Protein AF-A0A1I1R1V5-F1 (afdb_monomer_lite)

Organism: NCBI:txid910347

Foldseek 3Di:
DALAEEEAEDEDPVLRVVLVVVLCVVCPPPPSYHYDPDPVVLLVCLLVVVHFYWYWYTYPAKTWRQRFGQPNPGTPRDPIDIDHSVCSSVVVVVSSVVVSVVVPD

Structure (mmCIF, N/CA/C/O backbone):
data_AF-A0A1I1R1V5-F1
#
_entry.id   AF-A0A1I1R1V5-F1
#
loop_
_atom_site.group_PDB
_atom_site.id
_atom_site.type_symbol
_atom_site.label_atom_id
_atom_site.label_alt_id
_atom_site.label_comp_id
_atom_site.label_asym_id
_atom_site.label_entity_id
_atom_site.label_seq_id
_atom_site.pdbx_PDB_ins_code
_atom_site.Cartn_x
_atom_site.Cartn_y
_atom_site.Cartn_z
_atom_site.occupancy
_atom_site.B_iso_or_equiv
_atom_site.auth_seq_id
_atom_site.auth_comp_id
_atom_site.auth_asym_id
_atom_site.auth_atom_id
_atom_site.pdbx_PDB_model_num
ATOM 1 N N . MET A 1 1 ? -9.044 -2.941 16.230 1.00 56.28 1 MET A N 1
ATOM 2 C CA . MET A 1 1 ? -8.156 -2.563 15.111 1.00 56.28 1 MET A CA 1
ATOM 3 C C . MET A 1 1 ? -9.034 -2.499 13.871 1.00 56.28 1 MET A C 1
ATOM 5 O O . MET A 1 1 ? -9.902 -3.351 13.765 1.00 56.28 1 MET A O 1
ATOM 9 N N . SER A 1 2 ? -8.930 -1.465 13.037 1.00 61.41 2 SER A N 1
ATOM 10 C CA . SER A 1 2 ? -9.795 -1.328 11.854 1.00 61.41 2 SER A CA 1
ATOM 11 C C . SER A 1 2 ? -9.517 -2.441 10.839 1.00 61.41 2 SER A C 1
ATOM 13 O O . SER A 1 2 ? -8.352 -2.731 10.574 1.00 61.41 2 SER A O 1
ATOM 15 N N . ASP A 1 3 ? -10.564 -3.006 10.229 1.00 78.81 3 ASP A N 1
ATOM 16 C CA . ASP A 1 3 ? -10.439 -3.977 9.125 1.00 78.81 3 ASP A CA 1
ATOM 17 C C . ASP A 1 3 ? -9.894 -3.333 7.838 1.00 78.81 3 ASP A C 1
ATOM 19 O O . ASP A 1 3 ? -9.608 -4.013 6.852 1.00 78.81 3 ASP A O 1
ATOM 23 N N . ARG A 1 4 ? -9.750 -2.001 7.821 1.00 87.44 4 ARG A N 1
ATOM 24 C CA . ARG A 1 4 ? -9.223 -1.268 6.673 1.00 87.44 4 ARG A CA 1
ATOM 25 C C . ARG A 1 4 ? -7.704 -1.309 6.633 1.00 87.44 4 ARG A C 1
ATOM 27 O O . ARG A 1 4 ? -7.025 -1.007 7.613 1.00 87.44 4 ARG A O 1
ATOM 34 N N . THR A 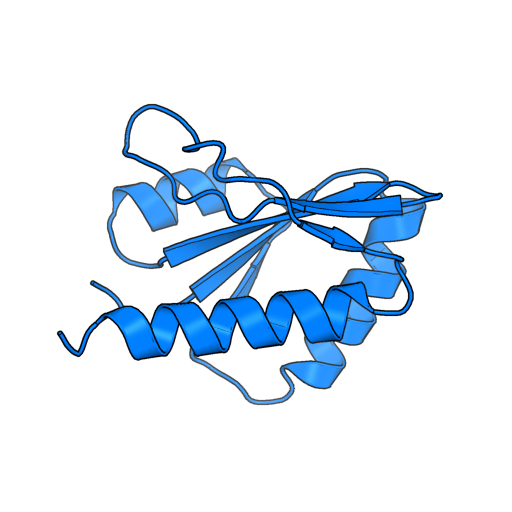1 5 ? -7.178 -1.577 5.448 1.00 88.88 5 THR A N 1
ATOM 35 C CA . THR A 1 5 ? -5.752 -1.529 5.142 1.00 88.88 5 THR A CA 1
ATOM 36 C C . THR A 1 5 ? -5.454 -0.386 4.175 1.00 88.88 5 THR A C 1
ATOM 38 O O . THR A 1 5 ? -6.168 -0.174 3.198 1.00 88.88 5 THR A O 1
ATOM 41 N N . LEU A 1 6 ? -4.385 0.360 4.426 1.00 90.38 6 LEU A N 1
ATOM 42 C CA . LEU A 1 6 ? -3.870 1.386 3.528 1.00 90.38 6 LEU A CA 1
ATOM 43 C C . LEU A 1 6 ? -2.484 0.975 3.030 1.00 90.38 6 LEU A C 1
ATOM 45 O O . LEU A 1 6 ? -1.539 0.866 3.810 1.00 90.38 6 LEU A O 1
ATOM 49 N N . LEU A 1 7 ? -2.354 0.786 1.721 1.00 91.19 7 LEU A N 1
ATOM 50 C CA . LEU A 1 7 ? -1.064 0.591 1.071 1.00 91.19 7 LEU A CA 1
ATOM 51 C C . LEU A 1 7 ? -0.416 1.956 0.821 1.00 91.19 7 LEU A C 1
ATOM 53 O O . LEU A 1 7 ? -0.944 2.772 0.064 1.00 91.19 7 LEU A O 1
ATOM 57 N N . TYR A 1 8 ? 0.732 2.206 1.441 1.00 92.19 8 TYR A N 1
ATOM 58 C CA . TYR A 1 8 ? 1.568 3.373 1.180 1.00 92.19 8 TYR A CA 1
ATOM 59 C C . TYR A 1 8 ? 2.685 2.998 0.201 1.00 92.19 8 TYR A C 1
ATOM 61 O O . TYR A 1 8 ? 3.665 2.363 0.586 1.00 92.19 8 TYR A O 1
ATOM 69 N N . LEU A 1 9 ? 2.541 3.390 -1.064 1.00 91.25 9 LEU A N 1
ATOM 70 C CA . LEU A 1 9 ? 3.536 3.157 -2.107 1.00 91.25 9 LEU A CA 1
ATOM 71 C C . LEU A 1 9 ? 4.568 4.290 -2.106 1.00 91.25 9 LEU A C 1
ATOM 73 O O . LEU A 1 9 ? 4.212 5.465 -2.110 1.00 91.25 9 LEU A O 1
ATOM 77 N N . THR A 1 10 ? 5.848 3.939 -2.125 1.00 90.38 10 THR A N 1
ATOM 78 C CA . THR A 1 10 ? 6.971 4.884 -2.116 1.00 90.38 10 THR A CA 1
ATOM 79 C C . THR A 1 10 ? 8.135 4.336 -2.938 1.00 90.38 10 THR A C 1
ATOM 81 O O . THR A 1 10 ? 8.187 3.138 -3.206 1.00 90.38 10 THR A O 1
ATOM 84 N N . GLY A 1 11 ? 9.082 5.188 -3.325 1.00 86.69 11 GLY A N 1
ATOM 85 C CA . GLY A 1 11 ? 10.264 4.800 -4.094 1.00 86.69 11 GLY A CA 1
ATOM 86 C C . GLY A 1 11 ? 10.365 5.550 -5.417 1.00 86.69 11 GLY A C 1
ATOM 87 O O . GLY A 1 11 ? 10.030 6.728 -5.486 1.00 86.69 11 GLY A O 1
ATOM 88 N N . ASP A 1 12 ? 10.864 4.877 -6.451 1.00 86.12 12 ASP A N 1
ATOM 89 C CA . ASP A 1 12 ? 11.081 5.470 -7.770 1.00 86.12 12 ASP A CA 1
ATOM 90 C C . ASP A 1 12 ? 9.762 5.611 -8.546 1.00 86.12 12 ASP A C 1
ATOM 92 O O . ASP A 1 12 ? 9.123 4.610 -8.878 1.00 86.12 12 ASP A O 1
ATOM 96 N N . ASP A 1 13 ? 9.393 6.845 -8.900 1.00 85.06 13 ASP A N 1
ATOM 97 C CA . ASP A 1 13 ? 8.157 7.172 -9.624 1.00 85.06 13 ASP A CA 1
ATOM 98 C C . ASP A 1 13 ? 7.964 6.361 -10.916 1.00 85.06 13 ASP A C 1
ATOM 100 O O . ASP A 1 13 ? 6.845 5.953 -11.243 1.00 85.06 13 ASP A O 1
ATOM 104 N N . SER A 1 14 ? 9.047 6.080 -11.649 1.00 84.75 14 SER A N 1
ATOM 105 C CA . SER A 1 14 ? 8.986 5.320 -12.905 1.00 84.75 14 SER A CA 1
ATOM 106 C C . SER A 1 14 ? 8.640 3.844 -12.687 1.00 84.75 14 SER A C 1
ATOM 108 O O . SER A 1 14 ? 8.006 3.227 -13.545 1.00 84.75 14 SER A O 1
ATOM 110 N N . ALA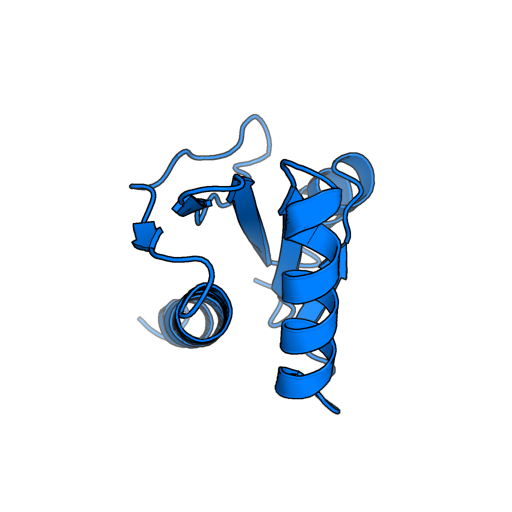 A 1 15 ? 8.996 3.290 -11.526 1.00 82.12 15 ALA A N 1
ATOM 111 C CA . ALA A 1 15 ? 8.655 1.928 -11.125 1.00 82.12 15 ALA A CA 1
ATOM 112 C C . ALA A 1 15 ? 7.323 1.862 -10.355 1.00 82.12 15 ALA A C 1
ATOM 114 O O . ALA A 1 15 ? 6.621 0.848 -10.413 1.00 82.12 15 ALA A O 1
ATOM 115 N N . LEU A 1 16 ? 6.939 2.951 -9.683 1.00 87.56 16 LEU A N 1
ATOM 116 C CA . LEU A 1 16 ? 5.718 3.050 -8.889 1.00 87.56 16 LEU A CA 1
ATOM 117 C C . LEU A 1 16 ? 4.465 2.967 -9.764 1.00 87.56 16 LEU A C 1
ATOM 119 O O . LEU A 1 16 ? 3.554 2.204 -9.446 1.00 87.56 16 LEU A O 1
ATOM 123 N N . TRP A 1 17 ? 4.414 3.688 -10.887 1.00 87.75 17 TRP A N 1
ATOM 124 C CA . TRP A 1 17 ? 3.220 3.731 -11.743 1.00 87.75 17 TRP A CA 1
ATOM 125 C C . TRP A 1 17 ? 2.770 2.365 -12.296 1.00 87.75 17 TRP A C 1
ATOM 127 O O . TRP A 1 17 ? 1.572 2.061 -12.219 1.00 87.75 17 TRP A O 1
ATOM 137 N N . PRO A 1 18 ? 3.668 1.509 -12.826 1.00 87.62 18 PRO A N 1
ATOM 138 C CA . PRO A 1 18 ? 3.310 0.147 -13.216 1.00 87.62 18 PRO A CA 1
ATOM 139 C C . PRO A 1 18 ? 2.738 -0.683 -12.061 1.00 87.62 18 PRO A C 1
ATOM 141 O O . PRO A 1 18 ? 1.730 -1.370 -12.236 1.00 87.62 18 PRO A O 1
ATOM 144 N N . VAL A 1 19 ? 3.348 -0.606 -10.875 1.00 86.94 19 VAL A N 1
ATOM 145 C CA . VAL A 1 19 ? 2.901 -1.351 -9.688 1.00 86.94 19 VAL A CA 1
ATOM 146 C C . VAL A 1 19 ? 1.553 -0.836 -9.193 1.00 86.94 19 VAL A C 1
ATOM 148 O O . VAL A 1 19 ? 0.658 -1.641 -8.946 1.00 86.94 19 VAL A O 1
ATOM 151 N N . TRP A 1 20 ? 1.368 0.486 -9.141 1.00 90.69 20 TRP A N 1
ATOM 152 C CA . TRP A 1 20 ? 0.098 1.128 -8.805 1.00 90.69 20 TRP A CA 1
ATOM 153 C C . TRP A 1 20 ? -1.025 0.606 -9.695 1.00 90.69 20 TRP A C 1
ATOM 155 O O . TRP A 1 20 ? -2.030 0.113 -9.194 1.00 90.69 20 TRP A O 1
ATOM 165 N N . ARG A 1 21 ? -0.841 0.636 -11.022 1.00 91.44 21 ARG A N 1
ATOM 166 C CA . ARG A 1 21 ? -1.864 0.176 -11.974 1.00 91.44 21 ARG A CA 1
ATOM 167 C C . ARG A 1 21 ? -2.217 -1.298 -11.769 1.00 91.44 21 ARG A C 1
ATOM 169 O O . ARG A 1 21 ? -3.396 -1.658 -11.815 1.00 91.44 21 ARG A O 1
ATOM 176 N N . ARG A 1 22 ? -1.214 -2.150 -11.539 1.00 90.50 22 ARG A N 1
ATOM 177 C CA . ARG A 1 22 ? -1.433 -3.579 -11.279 1.00 90.50 22 ARG A CA 1
ATOM 178 C C . ARG A 1 22 ? -2.168 -3.805 -9.958 1.00 90.50 22 ARG A C 1
ATOM 180 O O . ARG A 1 22 ? -3.098 -4.601 -9.940 1.00 90.50 22 ARG A O 1
ATOM 187 N N . LEU A 1 23 ? -1.823 -3.072 -8.898 1.00 89.94 23 LEU A N 1
ATOM 188 C CA . LEU A 1 23 ? -2.539 -3.123 -7.621 1.00 89.94 23 LEU A CA 1
ATOM 189 C C . LEU A 1 23 ? -3.978 -2.628 -7.757 1.00 89.94 23 LEU A C 1
ATOM 191 O O . LEU A 1 23 ? -4.878 -3.319 -7.306 1.00 89.94 23 LEU A O 1
ATOM 195 N N . THR A 1 24 ? -4.232 -1.499 -8.428 1.00 91.31 24 THR A N 1
ATOM 196 C CA . THR A 1 24 ? -5.606 -1.027 -8.677 1.00 91.31 24 THR A CA 1
ATOM 197 C C . THR A 1 24 ? -6.429 -2.087 -9.406 1.00 91.31 24 THR A C 1
ATOM 199 O O . THR A 1 24 ? -7.572 -2.342 -9.041 1.00 91.31 24 THR A O 1
ATOM 202 N N . THR A 1 25 ? -5.833 -2.738 -10.409 1.00 92.12 25 THR A N 1
ATOM 203 C CA . THR A 1 25 ? -6.491 -3.813 -11.165 1.00 92.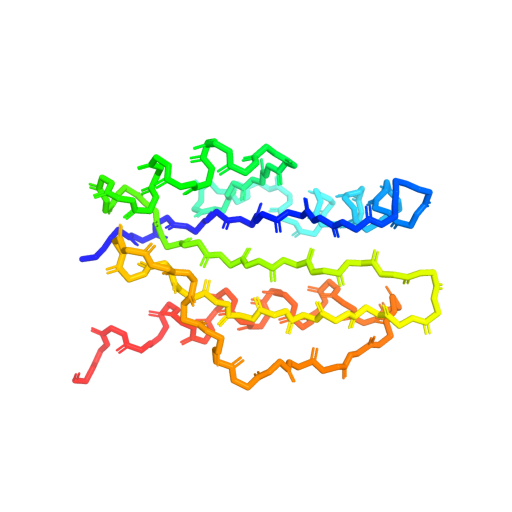12 25 THR A CA 1
ATOM 204 C C . THR A 1 25 ? -6.791 -5.017 -10.272 1.00 92.12 25 THR A C 1
ATOM 206 O O . THR A 1 25 ? -7.905 -5.530 -10.301 1.00 92.12 25 THR A O 1
ATOM 209 N N . ALA A 1 26 ? -5.821 -5.451 -9.465 1.00 89.31 26 ALA A N 1
ATOM 210 C CA . ALA A 1 26 ? -5.960 -6.620 -8.601 1.00 89.31 26 ALA A CA 1
ATOM 211 C C . ALA A 1 26 ? -6.916 -6.385 -7.419 1.00 89.31 26 ALA A C 1
ATOM 213 O O . ALA A 1 26 ? -7.652 -7.286 -7.030 1.00 89.31 26 ALA A O 1
ATOM 214 N N . LEU A 1 27 ? -6.935 -5.170 -6.865 1.00 88.38 27 LEU A N 1
ATOM 215 C CA . LEU A 1 27 ? -7.872 -4.782 -5.812 1.00 88.38 27 LEU A CA 1
ATOM 216 C C . LEU A 1 27 ? -9.302 -4.668 -6.345 1.00 88.38 27 LEU A C 1
ATOM 218 O O . LEU A 1 27 ? -10.244 -4.966 -5.613 1.00 88.38 27 LEU A O 1
ATOM 222 N N . GLY A 1 28 ? -9.477 -4.276 -7.610 1.00 88.81 28 GLY A N 1
ATOM 223 C CA . GLY A 1 28 ? -10.774 -4.252 -8.279 1.00 88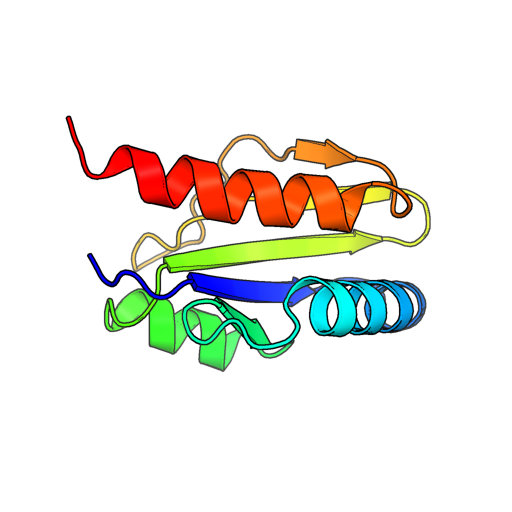.81 28 GLY A CA 1
ATOM 224 C C . GLY A 1 28 ? -11.824 -3.474 -7.481 1.00 88.81 28 GLY A C 1
ATOM 225 O O . GLY A 1 28 ? -11.748 -2.255 -7.355 1.00 88.81 28 GLY A O 1
ATOM 226 N N . THR A 1 29 ? -12.816 -4.188 -6.939 1.00 86.81 29 THR A N 1
ATOM 227 C CA . THR A 1 29 ? -13.930 -3.616 -6.163 1.00 86.81 29 THR A CA 1
ATOM 228 C C . THR A 1 29 ? -13.747 -3.692 -4.645 1.00 86.81 29 THR A C 1
ATOM 230 O O . THR A 1 29 ? -14.701 -3.413 -3.912 1.00 86.81 29 THR A O 1
ATOM 233 N N . ARG A 1 30 ? -12.569 -4.095 -4.148 1.00 87.81 30 ARG A N 1
ATOM 234 C CA . ARG A 1 30 ? -12.274 -4.134 -2.708 1.00 87.81 30 ARG A CA 1
ATOM 235 C C . ARG A 1 30 ? -12.427 -2.744 -2.094 1.00 87.81 30 ARG A C 1
ATOM 237 O O . ARG A 1 30 ? -11.960 -1.751 -2.642 1.00 87.81 30 ARG A O 1
ATOM 244 N N . ARG A 1 31 ? -13.113 -2.685 -0.951 1.00 86.81 31 ARG A N 1
ATOM 245 C CA . ARG A 1 31 ? -13.391 -1.443 -0.196 1.00 86.81 31 ARG A CA 1
ATOM 246 C C . ARG A 1 31 ? -12.672 -1.388 1.147 1.00 86.81 31 ARG A C 1
ATOM 248 O O . ARG A 1 31 ? -12.692 -0.366 1.824 1.00 86.81 31 ARG A O 1
ATOM 255 N N . ASP A 1 32 ? -12.084 -2.507 1.534 1.00 87.75 32 ASP A N 1
ATOM 256 C CA . ASP A 1 32 ? -11.284 -2.693 2.733 1.00 87.75 32 ASP A CA 1
ATOM 257 C C . ASP A 1 32 ? -9.818 -2.298 2.512 1.00 87.75 32 ASP A C 1
ATOM 259 O O . ASP A 1 32 ? -9.093 -2.103 3.481 1.00 87.75 32 ASP A O 1
ATOM 263 N N . VAL A 1 33 ? -9.385 -2.114 1.259 1.00 90.31 33 VAL A N 1
ATOM 264 C CA . VAL A 1 33 ? -8.022 -1.692 0.919 1.00 90.31 33 VAL A CA 1
ATOM 265 C C . VAL A 1 33 ? -8.038 -0.369 0.162 1.00 90.31 33 VAL A C 1
ATOM 267 O O . VAL A 1 33 ? -8.660 -0.250 -0.891 1.00 90.31 33 VAL A O 1
ATOM 270 N N . SER A 1 34 ? -7.296 0.605 0.676 1.00 92.38 34 SER A N 1
ATOM 271 C CA . SER A 1 34 ? -7.024 1.889 0.026 1.00 92.38 34 SER A CA 1
ATOM 272 C C . SER A 1 34 ? -5.542 2.000 -0.330 1.00 92.38 34 SER A C 1
ATOM 274 O O . SER A 1 34 ? -4.708 1.277 0.216 1.00 92.38 34 SER A O 1
ATOM 276 N N . MET A 1 35 ? -5.187 2.925 -1.223 1.00 93.75 35 MET A N 1
ATOM 277 C CA . MET A 1 35 ? -3.794 3.170 -1.617 1.00 93.75 35 MET A CA 1
ATOM 278 C C . MET A 1 35 ? -3.447 4.657 -1.574 1.00 93.75 35 MET A C 1
ATOM 280 O O . MET A 1 35 ? -4.296 5.504 -1.846 1.00 93.75 35 MET A O 1
ATOM 284 N N . THR A 1 36 ? -2.191 4.978 -1.269 1.00 93.88 36 THR A N 1
ATOM 285 C CA . THR A 1 36 ? -1.660 6.345 -1.313 1.00 93.88 36 THR A CA 1
ATOM 286 C C . THR A 1 36 ? -0.169 6.361 -1.637 1.00 93.88 36 THR A C 1
ATOM 288 O O . THR A 1 36 ? 0.547 5.410 -1.333 1.00 93.88 36 THR A O 1
ATOM 291 N N . THR A 1 37 ? 0.306 7.461 -2.213 1.00 93.94 37 THR A N 1
ATOM 292 C CA . THR A 1 37 ? 1.736 7.807 -2.304 1.00 93.94 37 THR A CA 1
ATOM 293 C C . THR A 1 37 ? 2.133 8.904 -1.312 1.00 93.94 37 THR A C 1
ATOM 295 O O . THR A 1 37 ? 3.300 9.272 -1.214 1.00 93.94 37 THR A O 1
ATOM 298 N N . TYR A 1 38 ? 1.173 9.429 -0.545 1.00 93.19 38 TYR A N 1
ATOM 299 C CA . TYR A 1 38 ? 1.397 10.510 0.407 1.00 93.19 38 TYR A CA 1
ATOM 300 C C . TYR A 1 38 ? 1.668 9.962 1.807 1.00 93.19 38 TYR A C 1
ATOM 302 O O . TYR A 1 38 ? 0.758 9.484 2.491 1.00 93.19 38 TYR A O 1
ATOM 310 N N . GLU A 1 39 ? 2.909 10.115 2.275 1.00 90.50 39 GLU A N 1
ATOM 311 C CA . GLU A 1 39 ? 3.313 9.692 3.621 1.00 90.50 39 GLU A CA 1
ATOM 312 C C . GLU A 1 39 ? 2.463 10.353 4.714 1.00 90.50 39 GLU A C 1
ATOM 314 O O . GLU A 1 39 ? 2.085 9.704 5.689 1.00 90.50 39 GLU A O 1
ATOM 319 N N . HIS A 1 40 ? 2.126 11.637 4.553 1.00 89.94 40 HIS A N 1
ATOM 320 C CA . HIS A 1 40 ? 1.323 12.362 5.537 1.00 89.94 40 HIS A CA 1
ATOM 321 C C . HIS A 1 40 ? -0.033 11.681 5.779 1.00 89.94 40 HIS A C 1
ATOM 323 O O . HIS A 1 40 ? -0.391 11.430 6.929 1.00 89.94 40 HIS A O 1
ATOM 329 N N . CYS A 1 41 ? -0.745 11.305 4.711 1.00 89.44 41 CYS A N 1
ATOM 330 C CA . CYS A 1 41 ? -2.014 10.584 4.809 1.00 89.44 41 CYS A CA 1
ATOM 331 C C . CYS A 1 41 ? -1.833 9.228 5.496 1.00 89.44 41 CYS A C 1
ATOM 333 O O . CYS A 1 41 ? -2.596 8.893 6.396 1.00 89.44 41 CYS A O 1
ATOM 335 N N . ALA A 1 42 ? -0.794 8.476 5.118 1.00 89.00 42 ALA A N 1
ATOM 336 C CA . ALA A 1 42 ? -0.489 7.188 5.730 1.00 89.00 42 ALA A CA 1
ATOM 337 C C . ALA A 1 42 ? -0.250 7.315 7.245 1.00 89.00 42 ALA A C 1
ATOM 339 O O . ALA A 1 42 ? -0.835 6.583 8.041 1.00 89.00 42 ALA A O 1
ATOM 340 N N . ARG A 1 43 ? 0.538 8.310 7.664 1.00 85.81 43 ARG A N 1
ATOM 341 C CA . ARG A 1 43 ? 0.807 8.576 9.083 1.00 85.81 43 ARG A CA 1
ATOM 342 C C . ARG A 1 43 ? -0.446 8.968 9.854 1.00 85.81 43 ARG A C 1
ATOM 344 O O . ARG A 1 43 ? -0.627 8.492 10.970 1.00 85.81 43 ARG A O 1
ATOM 351 N N . VAL A 1 44 ? -1.288 9.834 9.289 1.00 88.62 44 VAL A N 1
ATOM 352 C CA . VAL A 1 44 ? -2.537 10.264 9.936 1.00 88.62 44 VAL A CA 1
ATOM 353 C C . VAL A 1 44 ? -3.475 9.073 10.127 1.00 88.62 44 VAL A C 1
ATOM 355 O O . VAL A 1 44 ? -3.885 8.822 11.256 1.00 88.62 44 VAL A O 1
ATOM 358 N N . MET A 1 45 ? -3.723 8.294 9.069 1.00 87.06 45 MET A N 1
ATOM 359 C CA . MET A 1 45 ? -4.621 7.131 9.100 1.00 87.06 45 MET A CA 1
ATOM 360 C C . MET A 1 45 ? -4.159 6.039 10.070 1.00 87.06 45 MET A C 1
ATOM 362 O O . MET A 1 45 ? -4.982 5.404 10.729 1.00 87.06 45 MET A O 1
ATOM 366 N N . SER A 1 46 ? -2.844 5.827 10.186 1.00 84.25 46 SER A N 1
ATOM 367 C CA . SER A 1 46 ? -2.323 4.867 11.157 1.00 84.25 46 SER A CA 1
ATOM 368 C C . SER A 1 46 ? -2.429 5.379 12.592 1.00 84.25 46 SER A C 1
ATOM 370 O O . SER A 1 46 ? -2.770 4.613 13.487 1.00 84.25 46 SER A O 1
ATOM 372 N N . ARG A 1 47 ? -2.154 6.672 12.832 1.00 83.81 47 ARG A N 1
ATOM 373 C CA . ARG A 1 47 ? -2.248 7.288 14.169 1.00 83.81 47 ARG A CA 1
ATOM 374 C C . ARG A 1 47 ? -3.673 7.339 14.695 1.00 83.81 47 ARG A C 1
ATOM 376 O O . ARG A 1 47 ? -3.861 7.199 15.898 1.00 83.81 47 ARG A O 1
ATOM 383 N N . SER A 1 48 ? -4.652 7.554 13.820 1.00 83.69 48 SER A N 1
ATOM 384 C CA . SER A 1 48 ? -6.065 7.543 14.203 1.00 83.69 48 SER A CA 1
ATOM 385 C C . SER A 1 48 ? -6.608 6.130 14.438 1.00 83.69 48 SER A C 1
ATOM 387 O O . SER A 1 48 ? -7.725 5.987 14.926 1.00 83.69 48 SER A O 1
ATOM 389 N N . GLY A 1 49 ? -5.846 5.081 14.100 1.00 80.56 49 GLY A N 1
ATOM 390 C CA . GLY A 1 49 ? -6.309 3.694 14.165 1.00 80.56 49 GLY A CA 1
ATOM 391 C C . GLY A 1 49 ? -7.371 3.351 13.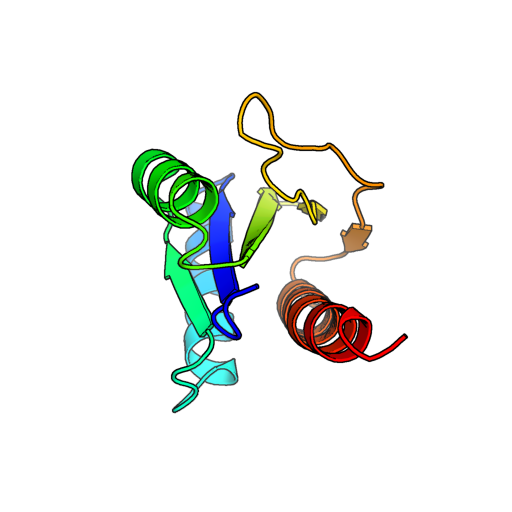113 1.00 80.56 49 GLY A C 1
ATOM 392 O O . GLY A 1 49 ? -7.947 2.263 13.160 1.00 80.56 49 GLY A O 1
ATOM 393 N N . GLU A 1 50 ? -7.631 4.255 12.162 1.00 84.88 50 GLU A N 1
ATOM 394 C CA . GLU A 1 50 ? -8.629 4.080 11.103 1.00 84.88 50 GLU A CA 1
ATOM 395 C C . GLU A 1 50 ? -8.195 3.074 10.039 1.00 84.88 50 GLU A C 1
ATOM 397 O O . GLU A 1 50 ? -9.053 2.483 9.376 1.00 84.88 50 GLU A O 1
ATOM 402 N N . ALA A 1 51 ? -6.887 2.875 9.866 1.00 86.19 51 ALA A N 1
ATOM 403 C CA . ALA A 1 51 ? -6.349 1.864 8.971 1.00 86.19 51 ALA A CA 1
ATOM 404 C C . ALA A 1 51 ? -5.025 1.285 9.475 1.00 86.19 51 ALA A C 1
ATOM 406 O O . ALA A 1 51 ? -4.166 2.002 9.992 1.00 86.19 51 ALA A O 1
ATOM 407 N N . ARG A 1 52 ? -4.825 -0.008 9.218 1.00 83.50 52 ARG A N 1
ATOM 408 C CA . ARG A 1 52 ? -3.502 -0.634 9.236 1.00 83.50 52 ARG A CA 1
ATOM 409 C C . ARG A 1 52 ? -2.731 -0.169 8.005 1.00 83.50 52 ARG A C 1
ATOM 411 O O . ARG A 1 52 ? -3.224 -0.306 6.888 1.00 83.50 52 ARG A O 1
ATOM 418 N N . VAL A 1 53 ? -1.525 0.360 8.179 1.00 84.62 53 VAL A N 1
ATOM 419 C CA . VAL A 1 53 ? -0.703 0.808 7.046 1.00 84.62 53 VAL A CA 1
ATOM 420 C C . VAL A 1 53 ? 0.343 -0.237 6.689 1.00 84.62 53 VAL A C 1
ATOM 422 O O . VAL A 1 53 ? 1.029 -0.750 7.566 1.00 84.62 53 VAL A O 1
ATOM 425 N N . ILE A 1 54 ? 0.482 -0.520 5.395 1.00 84.50 54 ILE A N 1
ATOM 426 C CA . ILE A 1 54 ? 1.554 -1.346 4.833 1.00 84.50 54 ILE A CA 1
ATOM 427 C C . ILE A 1 54 ? 2.354 -0.472 3.875 1.00 84.50 54 ILE A C 1
ATOM 429 O O . ILE A 1 54 ? 1.799 0.081 2.925 1.00 84.50 54 ILE A O 1
ATOM 433 N N . ARG A 1 55 ? 3.662 -0.355 4.097 1.00 86.50 55 ARG A N 1
ATOM 434 C CA . ARG A 1 55 ? 4.552 0.405 3.219 1.00 86.50 55 ARG A CA 1
ATOM 435 C C . ARG A 1 55 ? 5.103 -0.488 2.098 1.00 86.50 55 ARG A C 1
ATOM 437 O O . ARG A 1 55 ? 5.576 -1.594 2.313 1.00 86.50 55 ARG A O 1
ATOM 444 N N . LEU A 1 56 ? 5.077 -0.006 0.865 1.00 85.94 56 LEU A N 1
ATOM 445 C CA . LEU A 1 56 ? 5.614 -0.707 -0.301 1.00 85.94 56 LEU A CA 1
ATOM 446 C C . LEU A 1 56 ? 6.711 0.160 -0.916 1.00 85.94 56 LEU A C 1
ATOM 448 O O . LEU A 1 56 ? 6.413 1.183 -1.528 1.00 85.94 56 LEU A O 1
ATOM 452 N N . GLY A 1 57 ? 7.974 -0.224 -0.714 1.00 86.38 57 GLY A N 1
ATOM 453 C CA . GLY A 1 57 ? 9.136 0.441 -1.299 1.00 86.38 57 GLY A CA 1
ATOM 454 C C . GLY A 1 57 ? 9.470 -0.147 -2.668 1.00 86.38 57 GLY A C 1
ATOM 455 O O . GLY A 1 57 ? 9.816 -1.319 -2.787 1.00 86.38 57 GLY A O 1
ATOM 456 N N . ILE A 1 58 ? 9.366 0.651 -3.722 1.00 83.75 58 ILE A N 1
ATOM 457 C CA . ILE A 1 58 ? 9.520 0.185 -5.099 1.00 83.75 58 ILE A CA 1
ATOM 458 C C . ILE A 1 58 ? 10.770 0.826 -5.697 1.00 83.75 58 ILE A C 1
ATOM 460 O O . ILE A 1 58 ? 10.803 2.026 -5.956 1.00 83.75 58 ILE A O 1
ATOM 464 N N . GLU A 1 59 ? 11.800 0.020 -5.941 1.00 81.38 59 GLU A N 1
ATOM 465 C CA . GLU A 1 59 ? 13.022 0.444 -6.625 1.00 81.38 59 GLU A CA 1
ATOM 466 C C . GLU A 1 59 ? 13.127 -0.264 -7.985 1.00 81.38 59 GLU A C 1
ATOM 468 O O . GLU A 1 59 ? 12.563 -1.343 -8.188 1.00 81.38 59 GLU A O 1
ATOM 473 N N . ARG A 1 60 ? 13.845 0.339 -8.945 1.00 70.81 60 ARG A N 1
ATOM 474 C CA . ARG A 1 60 ? 13.870 -0.110 -10.356 1.00 70.81 60 ARG A CA 1
ATOM 475 C C . ARG A 1 60 ? 14.238 -1.584 -10.547 1.00 70.81 60 ARG A C 1
ATOM 477 O O . ARG A 1 60 ? 13.719 -2.217 -11.460 1.00 70.81 60 ARG A O 1
ATOM 484 N N . ASN A 1 61 ? 15.108 -2.119 -9.691 1.00 65.38 61 ASN A N 1
ATOM 485 C CA . ASN A 1 61 ? 15.679 -3.458 -9.854 1.00 65.38 61 ASN A CA 1
ATOM 486 C C . ASN A 1 61 ? 15.260 -4.444 -8.754 1.00 65.38 61 ASN A C 1
ATOM 488 O O . ASN A 1 61 ? 15.504 -5.639 -8.893 1.00 65.38 61 ASN A O 1
ATOM 492 N N . MET A 1 62 ? 14.618 -3.968 -7.683 1.00 60.06 62 MET A N 1
ATOM 493 C CA . MET A 1 62 ? 14.079 -4.787 -6.596 1.00 60.06 62 MET A CA 1
ATOM 494 C C . MET A 1 62 ? 12.886 -4.063 -5.967 1.00 60.06 62 MET A C 1
ATOM 496 O O . MET A 1 62 ? 12.970 -2.889 -5.623 1.00 60.06 62 MET A O 1
ATOM 500 N N . SER A 1 63 ? 11.764 -4.757 -5.792 1.00 63.38 63 SER A N 1
ATOM 501 C CA . SER A 1 63 ? 10.665 -4.247 -4.974 1.00 63.38 63 SER A CA 1
ATOM 502 C C . SER A 1 63 ? 10.871 -4.705 -3.540 1.00 63.38 63 SER A C 1
ATOM 504 O O . SER A 1 63 ? 10.761 -5.882 -3.203 1.00 63.38 63 SER A O 1
ATOM 506 N N . ARG A 1 64 ? 11.195 -3.759 -2.671 1.00 65.00 64 ARG A N 1
ATOM 507 C CA . ARG A 1 64 ? 11.299 -4.007 -1.244 1.00 65.00 64 ARG A CA 1
ATOM 508 C C . ARG A 1 64 ? 9.916 -3.811 -0.619 1.00 65.00 64 ARG A C 1
ATOM 510 O O . ARG A 1 64 ? 9.489 -2.690 -0.345 1.00 65.00 64 ARG A O 1
ATOM 517 N N . VAL A 1 65 ? 9.207 -4.905 -0.366 1.00 61.94 65 VAL A N 1
ATOM 518 C CA . VAL A 1 65 ? 7.959 -4.874 0.403 1.00 61.94 65 VAL A CA 1
ATOM 519 C C . VAL A 1 65 ? 8.332 -4.717 1.872 1.00 61.94 65 VAL A C 1
ATOM 521 O O . VAL A 1 65 ? 8.785 -5.652 2.524 1.00 61.94 65 VAL A O 1
ATOM 524 N N . VAL A 1 66 ? 8.196 -3.504 2.404 1.00 61.78 66 VAL A N 1
ATOM 525 C CA . VAL A 1 66 ? 8.490 -3.242 3.815 1.00 61.78 66 VAL A CA 1
ATOM 526 C C . VAL A 1 66 ? 7.186 -3.190 4.584 1.00 61.78 66 VAL A C 1
ATOM 528 O O . VAL A 1 66 ? 6.549 -2.147 4.680 1.00 61.78 66 VAL A O 1
ATOM 531 N N . VAL A 1 67 ? 6.794 -4.308 5.182 1.00 59.25 67 VAL A N 1
ATOM 532 C CA . VAL A 1 67 ? 5.572 -4.366 5.991 1.00 59.25 67 VAL A CA 1
ATOM 533 C C . VAL A 1 67 ? 5.797 -3.680 7.337 1.00 59.25 67 VAL A C 1
ATOM 535 O O . VAL A 1 67 ? 5.924 -4.324 8.372 1.00 59.25 67 VAL A O 1
ATOM 538 N N . THR A 1 68 ? 5.870 -2.354 7.336 1.00 62.16 68 THR A N 1
ATOM 539 C CA . THR A 1 68 ? 5.979 -1.573 8.564 1.00 62.16 68 THR A CA 1
ATOM 540 C C . THR A 1 68 ? 4.610 -1.167 9.061 1.00 62.16 68 THR A C 1
ATOM 542 O O . THR A 1 68 ? 3.909 -0.417 8.380 1.00 62.16 68 THR A O 1
ATOM 545 N N . GLU A 1 69 ? 4.273 -1.581 10.273 1.00 63.59 69 GLU A N 1
ATOM 546 C CA . GLU A 1 69 ? 3.180 -0.969 11.014 1.00 63.59 69 GLU A CA 1
ATOM 547 C C . GLU A 1 69 ? 3.699 0.302 11.696 1.00 63.59 69 GLU A C 1
ATOM 549 O O . GLU A 1 69 ? 4.824 0.348 12.199 1.00 63.59 69 GLU A O 1
ATOM 554 N N . PHE A 1 70 ? 2.918 1.377 11.672 1.00 62.56 70 PHE A N 1
ATOM 555 C CA . PHE A 1 70 ? 3.312 2.611 12.340 1.00 62.56 70 PHE A CA 1
ATOM 556 C C . PHE A 1 70 ? 2.979 2.522 13.833 1.00 62.56 70 PHE A C 1
ATOM 558 O O . PHE A 1 70 ? 1.818 2.392 14.210 1.00 62.56 70 PHE A O 1
ATOM 565 N N . THR A 1 71 ? 3.980 2.668 14.699 1.00 65.00 71 THR A N 1
ATOM 566 C CA . THR A 1 71 ? 3.846 2.523 16.164 1.00 65.00 71 THR A CA 1
ATOM 567 C C . THR A 1 71 ? 3.429 3.817 16.870 1.00 65.00 71 THR A C 1
ATOM 569 O O . THR A 1 71 ? 3.633 3.984 18.069 1.00 65.00 71 THR A O 1
ATOM 572 N N . GLY A 1 72 ? 2.910 4.804 16.134 1.00 58.81 72 GLY A N 1
ATOM 573 C CA . GLY A 1 72 ? 2.608 6.144 16.657 1.00 58.81 72 GLY A CA 1
ATOM 574 C C . GLY A 1 72 ? 3.799 7.116 16.604 1.00 58.81 72 GLY A C 1
ATOM 575 O O . GLY A 1 72 ? 3.613 8.312 16.325 1.00 58.81 72 GLY A O 1
ATOM 576 N N . VAL A 1 73 ? 5.022 6.603 16.781 1.00 63.44 73 VAL A N 1
ATOM 577 C CA . VAL A 1 73 ? 6.269 7.392 16.823 1.00 63.44 73 VAL A CA 1
ATOM 578 C C . VAL A 1 73 ? 7.138 7.145 15.592 1.00 63.44 73 VAL A C 1
ATOM 580 O O . VAL A 1 73 ? 7.597 8.107 14.975 1.00 63.44 73 VAL A O 1
ATOM 583 N N . THR A 1 74 ? 7.310 5.886 15.189 1.00 70.50 74 THR A N 1
ATOM 584 C CA . THR A 1 74 ? 8.119 5.503 14.028 1.00 70.50 74 THR A CA 1
ATOM 585 C C . THR A 1 74 ? 7.401 4.441 13.206 1.00 70.50 74 THR A C 1
ATOM 587 O O . THR A 1 74 ? 6.425 3.830 13.640 1.00 70.50 74 THR A O 1
ATOM 590 N N . TRP A 1 75 ? 7.895 4.202 11.999 1.00 69.94 75 TRP A N 1
ATOM 591 C CA . TRP A 1 75 ? 7.616 2.948 11.316 1.00 69.94 75 TRP A CA 1
ATOM 592 C C . TRP A 1 75 ? 8.349 1.841 12.084 1.00 69.94 75 TRP A C 1
ATOM 594 O O . TRP A 1 75 ? 9.545 1.979 12.347 1.00 69.94 75 TRP A O 1
ATOM 604 N N . ALA A 1 76 ? 7.644 0.796 12.522 1.00 67.25 76 ALA A N 1
ATOM 605 C CA . ALA A 1 76 ? 8.316 -0.417 12.963 1.00 67.25 76 ALA A CA 1
ATOM 606 C C . ALA A 1 76 ? 8.881 -1.076 11.713 1.00 67.25 76 ALA A C 1
ATOM 608 O O . ALA A 1 76 ? 8.119 -1.601 10.903 1.00 67.25 76 ALA A O 1
ATOM 609 N N . ASP A 1 77 ? 10.198 -1.017 11.534 1.00 57.97 77 ASP A N 1
ATOM 610 C CA . ASP A 1 77 ? 10.884 -1.771 10.491 1.00 57.97 77 ASP A CA 1
ATOM 611 C C . ASP A 1 77 ? 10.828 -3.262 10.852 1.00 57.97 77 ASP A C 1
ATOM 613 O O . ASP A 1 77 ? 11.785 -3.846 11.356 1.00 57.97 77 ASP A O 1
ATOM 617 N N . ASN A 1 78 ? 9.672 -3.889 10.624 1.00 58.66 78 ASN A N 1
ATOM 618 C CA . ASN A 1 78 ? 9.592 -5.340 10.560 1.00 58.66 78 ASN A CA 1
ATOM 619 C C . ASN A 1 78 ? 10.492 -5.826 9.419 1.00 58.66 78 ASN A C 1
ATOM 621 O O . ASN A 1 78 ? 10.786 -5.076 8.481 1.00 58.66 78 ASN A O 1
ATOM 625 N N . THR A 1 79 ? 10.917 -7.089 9.498 1.00 59.59 79 THR A N 1
ATOM 626 C CA . THR A 1 79 ? 11.790 -7.718 8.505 1.00 59.59 79 THR A CA 1
ATOM 627 C C . THR A 1 79 ? 11.266 -7.442 7.089 1.00 59.59 79 THR A C 1
ATOM 629 O O . THR A 1 79 ? 10.182 -7.913 6.744 1.00 59.59 79 THR A O 1
ATOM 632 N N . PRO A 1 80 ? 11.983 -6.643 6.276 1.00 63.75 80 PRO A N 1
ATOM 633 C CA . PRO A 1 80 ? 11.534 -6.310 4.935 1.00 63.75 80 PRO A CA 1
ATOM 634 C C . PRO A 1 80 ? 11.510 -7.573 4.078 1.00 63.75 80 PRO A C 1
ATOM 636 O O . PRO A 1 80 ? 12.487 -8.321 4.033 1.00 63.75 80 PRO A O 1
ATOM 639 N N . GLU A 1 81 ? 10.408 -7.793 3.369 1.00 70.81 81 GLU A N 1
ATOM 640 C CA . GLU A 1 81 ? 10.326 -8.844 2.369 1.00 70.81 81 GLU A CA 1
ATOM 641 C C . GLU A 1 81 ? 10.844 -8.300 1.034 1.00 70.81 81 GLU A C 1
ATOM 643 O O . GLU A 1 81 ? 10.329 -7.334 0.466 1.00 70.81 81 GLU A O 1
ATOM 648 N N . HIS A 1 82 ? 11.914 -8.904 0.529 1.00 73.38 82 HIS A N 1
ATOM 649 C CA . HIS A 1 82 ? 12.497 -8.530 -0.752 1.00 73.38 82 HIS A CA 1
ATOM 650 C C . HIS A 1 82 ? 11.893 -9.392 -1.851 1.00 73.38 82 HIS A C 1
ATOM 652 O O . HIS A 1 82 ? 11.977 -10.618 -1.806 1.00 73.38 82 HIS A O 1
ATOM 658 N N . CYS A 1 83 ? 11.308 -8.754 -2.859 1.00 74.19 83 CYS A N 1
ATOM 659 C CA . CYS A 1 83 ? 10.716 -9.457 -3.984 1.00 74.19 83 CYS A CA 1
ATOM 660 C C . CYS A 1 83 ? 10.956 -8.697 -5.295 1.00 74.19 83 CYS A C 1
ATOM 662 O O . CYS A 1 83 ? 11.393 -7.544 -5.317 1.00 74.19 83 CYS A O 1
ATOM 664 N N . SER A 1 84 ? 10.728 -9.344 -6.434 1.00 78.06 84 SER A N 1
ATOM 665 C CA . SER A 1 84 ? 10.821 -8.643 -7.714 1.00 78.06 84 SER A CA 1
ATOM 666 C C . SER A 1 84 ? 9.574 -7.786 -7.945 1.00 78.06 84 SER A C 1
ATOM 668 O O . SER A 1 84 ? 8.485 -8.082 -7.448 1.00 78.06 84 SER A O 1
ATOM 670 N N . THR A 1 85 ? 9.699 -6.753 -8.778 1.00 72.62 85 THR A N 1
ATOM 671 C CA . THR A 1 85 ? 8.552 -5.965 -9.267 1.00 72.62 85 THR A CA 1
ATOM 672 C C . THR A 1 85 ? 7.499 -6.837 -9.964 1.00 72.62 85 THR A C 1
ATOM 674 O O . THR A 1 85 ? 6.327 -6.463 -10.032 1.00 72.62 85 THR A O 1
ATOM 677 N N . ALA A 1 86 ? 7.880 -8.017 -10.467 1.00 75.50 86 ALA A N 1
ATOM 678 C CA . ALA A 1 86 ? 6.954 -8.963 -11.076 1.00 75.50 86 ALA A CA 1
ATOM 679 C C . ALA A 1 86 ? 5.965 -9.540 -10.051 1.00 75.50 86 ALA A C 1
ATOM 681 O O . ALA A 1 86 ? 4.777 -9.601 -10.361 1.00 75.50 86 ALA A O 1
ATOM 682 N N . VAL A 1 87 ? 6.418 -9.865 -8.836 1.00 81.00 87 VAL A N 1
ATOM 683 C CA . VAL A 1 87 ? 5.608 -10.536 -7.797 1.00 81.00 87 VAL A CA 1
ATOM 684 C C . VAL A 1 87 ? 5.180 -9.614 -6.648 1.00 81.00 87 VAL A C 1
ATOM 686 O O . VAL A 1 87 ? 4.407 -10.024 -5.791 1.00 81.00 87 VAL A O 1
ATOM 689 N N . VAL A 1 88 ? 5.620 -8.349 -6.634 1.00 80.06 88 VAL A N 1
ATOM 690 C CA . VAL A 1 88 ? 5.304 -7.368 -5.571 1.00 80.06 88 VAL A CA 1
ATOM 691 C C . VAL A 1 88 ? 3.812 -7.243 -5.261 1.00 80.06 88 VAL A C 1
ATOM 693 O O . VAL A 1 88 ? 3.433 -7.049 -4.112 1.00 80.06 88 VAL A O 1
ATOM 696 N N . VAL A 1 89 ? 2.958 -7.373 -6.278 1.00 82.88 89 VAL A N 1
ATOM 697 C CA . VAL A 1 89 ? 1.500 -7.297 -6.129 1.00 82.88 89 VAL A CA 1
ATOM 698 C C . VAL A 1 89 ? 0.978 -8.498 -5.349 1.00 82.88 89 VAL A C 1
ATOM 700 O O . VAL A 1 89 ? 0.203 -8.325 -4.417 1.00 82.88 89 VAL A O 1
ATOM 703 N N . GLU A 1 90 ? 1.432 -9.700 -5.701 1.00 84.56 90 GLU A N 1
ATOM 704 C CA . GLU A 1 90 ? 1.051 -10.945 -5.029 1.00 84.56 90 GLU A CA 1
ATOM 705 C C . GLU A 1 90 ? 1.509 -10.927 -3.571 1.00 84.56 90 GLU A C 1
ATOM 707 O O . GLU A 1 90 ? 0.720 -11.204 -2.672 1.00 84.56 90 GLU A O 1
ATOM 712 N N . VAL A 1 91 ? 2.754 -10.504 -3.329 1.00 83.12 91 VAL A N 1
ATOM 713 C CA . VAL A 1 91 ? 3.305 -10.361 -1.976 1.00 83.12 91 VAL A CA 1
ATOM 714 C C . VAL A 1 91 ? 2.510 -9.332 -1.168 1.00 83.12 91 VAL A C 1
ATOM 716 O O . VAL A 1 91 ? 2.113 -9.614 -0.042 1.00 83.12 91 VAL A O 1
ATOM 719 N N . ALA A 1 92 ? 2.218 -8.157 -1.735 1.00 82.06 92 ALA A N 1
ATOM 720 C CA . ALA A 1 92 ? 1.442 -7.127 -1.048 1.00 82.06 92 ALA A CA 1
ATOM 721 C C . ALA A 1 92 ? 0.035 -7.617 -0.669 1.00 82.06 92 ALA A C 1
ATOM 723 O O . ALA A 1 92 ? -0.406 -7.382 0.454 1.00 82.06 92 ALA A O 1
ATOM 724 N N . LEU A 1 93 ? -0.658 -8.318 -1.572 1.0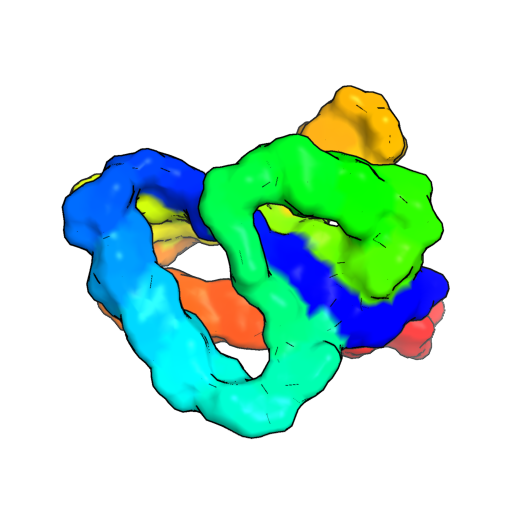0 84.69 93 LEU A N 1
ATOM 725 C CA . LEU A 1 93 ? -1.986 -8.875 -1.298 1.00 84.69 93 LEU A CA 1
ATOM 726 C C . LEU A 1 93 ? -1.938 -9.973 -0.235 1.00 84.69 93 LEU A C 1
ATOM 728 O O . LEU A 1 93 ? -2.755 -9.954 0.683 1.00 84.69 93 LEU A O 1
ATOM 732 N N . ARG A 1 94 ? -0.936 -10.856 -0.290 1.00 85.00 94 ARG A N 1
ATOM 733 C CA . ARG A 1 94 ? -0.724 -11.874 0.743 1.00 85.00 94 ARG A CA 1
ATOM 734 C C . ARG A 1 94 ? -0.537 -11.236 2.122 1.00 85.00 94 ARG A C 1
ATOM 736 O O . ARG A 1 94 ? -1.177 -11.651 3.077 1.00 85.00 94 ARG A O 1
ATOM 743 N N . VAL A 1 95 ? 0.258 -10.171 2.232 1.00 79.62 95 VAL A N 1
ATOM 744 C CA . VAL A 1 95 ? 0.468 -9.443 3.501 1.00 79.62 95 VAL A CA 1
ATOM 745 C C . VAL A 1 95 ? -0.813 -8.760 4.008 1.00 79.62 95 VAL A C 1
ATOM 747 O O . VAL A 1 95 ? -1.045 -8.664 5.224 1.00 79.62 95 VAL A O 1
ATOM 750 N N . VAL A 1 96 ? -1.639 -8.241 3.094 1.00 81.25 96 VAL A N 1
ATOM 751 C CA . VAL A 1 96 ? -2.962 -7.693 3.432 1.00 81.25 96 VAL A CA 1
ATOM 752 C C . VAL A 1 96 ? -3.826 -8.791 4.056 1.00 81.25 96 VAL A C 1
ATOM 754 O O . VAL A 1 96 ? -4.428 -8.561 5.102 1.00 81.25 96 VAL A O 1
ATOM 757 N N . GLU A 1 97 ? -3.841 -9.981 3.459 1.00 82.56 97 GLU A N 1
ATOM 758 C CA . GLU A 1 97 ? -4.630 -11.135 3.906 1.00 82.56 97 GLU A CA 1
ATOM 759 C C . GLU A 1 97 ? -4.116 -11.727 5.228 1.00 82.56 97 GLU A C 1
ATOM 761 O O . GLU A 1 97 ? -4.885 -11.874 6.179 1.00 82.56 97 GLU A O 1
ATOM 766 N N . GLU A 1 98 ? -2.812 -11.981 5.339 1.00 74.25 98 GLU A N 1
ATOM 767 C CA . GLU A 1 98 ? -2.173 -12.565 6.527 1.00 74.25 98 GLU A CA 1
ATOM 768 C C . GLU A 1 98 ? -2.353 -11.687 7.771 1.00 74.25 98 GLU A C 1
ATOM 770 O O . GLU A 1 98 ? -2.669 -12.174 8.860 1.00 74.25 98 GLU A O 1
ATOM 775 N N . GLY A 1 99 ? -2.213 -10.368 7.621 1.00 59.16 99 GLY A N 1
ATOM 776 C CA . GLY A 1 99 ? -2.456 -9.458 8.738 1.00 59.16 99 GLY A CA 1
ATOM 777 C C . GLY A 1 99 ? -3.936 -9.260 9.070 1.00 59.16 99 GLY A C 1
ATOM 778 O O . GLY A 1 99 ? -4.240 -8.834 10.179 1.00 59.16 99 GLY A O 1
ATOM 779 N N . SER A 1 100 ? -4.851 -9.613 8.162 1.00 52.25 100 SER A N 1
ATOM 780 C CA . SER A 1 100 ? -6.284 -9.715 8.463 1.00 52.25 100 SER A CA 1
ATOM 781 C C . SER A 1 100 ? -6.572 -10.936 9.353 1.00 52.25 100 SER A C 1
ATOM 783 O O . SER A 1 100 ? -7.385 -10.869 10.271 1.00 52.25 100 SER A O 1
ATOM 785 N N . THR A 1 101 ? -5.836 -12.039 9.163 1.00 40.84 101 THR A N 1
ATOM 786 C CA . THR A 1 101 ? -5.989 -13.274 9.959 1.00 40.84 101 THR A CA 1
ATOM 787 C C . THR A 1 101 ? -5.336 -13.253 11.347 1.00 40.84 101 THR A C 1
ATOM 789 O O . THR A 1 101 ? -5.676 -14.083 12.190 1.00 40.84 101 THR A O 1
ATOM 792 N N . ALA A 1 102 ? -4.438 -12.306 11.634 1.00 40.53 102 ALA A N 1
ATOM 793 C CA . ALA A 1 102 ? -3.746 -12.223 12.926 1.00 40.53 102 ALA A CA 1
ATOM 794 C C . ALA A 1 102 ? -4.625 -11.710 14.090 1.00 40.53 102 ALA A C 1
ATOM 796 O O . ALA A 1 102 ? -4.213 -11.787 15.242 1.00 40.53 102 ALA A O 1
ATOM 797 N N . VAL A 1 103 ? -5.844 -11.230 13.820 1.00 37.81 103 VAL A N 1
ATOM 798 C CA . VAL A 1 103 ? -6.766 -10.659 14.828 1.00 37.81 103 VAL A CA 1
ATOM 799 C C . VAL A 1 103 ? -7.627 -11.737 15.528 1.00 37.81 103 VAL A C 1
ATOM 801 O O . VAL A 1 103 ? -8.511 -11.426 16.319 1.00 37.81 103 VAL A O 1
ATOM 804 N N . GLY A 1 104 ? -7.366 -13.025 15.269 1.00 34.06 104 GLY A N 1
ATOM 805 C CA . GLY A 1 104 ? -8.144 -14.156 15.794 1.00 34.06 104 GLY A CA 1
ATOM 806 C C . GLY A 1 104 ? -7.466 -15.040 16.850 1.00 34.06 104 GLY A C 1
ATOM 807 O O . GLY A 1 104 ? -7.935 -16.162 17.044 1.00 34.06 104 GLY A O 1
ATOM 808 N N . ARG A 1 105 ? -6.369 -14.616 17.494 1.00 31.45 105 ARG A N 1
ATOM 809 C CA . ARG A 1 105 ? -5.717 -15.389 18.572 1.00 31.45 105 ARG A CA 1
ATOM 810 C C . ARG A 1 105 ? -5.375 -14.543 19.785 1.00 31.45 105 ARG A C 1
ATOM 812 O O . ARG A 1 105 ? -4.889 -13.412 19.583 1.00 31.45 105 ARG A O 1
#

Sequence (105 aa):
MSDRTLLYLTGDDSALWPVWRRLTTALGTRRDVSMTTYEHCARVMSRSGEARVIRLGIERNMSRVVVTEFTGVTWADNTPEHCSTAVVVEVALRVVEEGSTAVGR

Secondary structure (DSSP, 8-state):
--S-EEEEEEE-HHHHHHHHHHHHHHHTT-SSEEEES-HHHHHHHHHTTS-EEEEEEE-SS-EEEE-PPB-SSSB----PEEE-TTTHHHHHHHHHHHHHHGGG-

pLDDT: mean 77.86, std 14.33, range [31.45, 93.94]

Radius of gyration: 12.82 Å; chains: 1; bounding box: 30×28×32 Å